Protein AF-A0A2E1VVM2-F1 (afdb_monomer_lite)

Radius of gyration: 15.77 Å; chains: 1; bounding box: 48×34×39 Å

Foldseek 3Di:
DADQPPRDAFDWDADPNQIWTHDPVQFFIWHALVSVQSLLVVLCVQQVDPDDRCSVVQVVVQLVDQFDFDPGADPVPRHTWGFGARVVPFDTWTHDNVRGTITDGQCRVLSVQCVRVPPSVRSSVVSVVVVCVVCVPSPDDDDPPPPPPDD

pLDDT: mean 76.1, std 16.8, range [32.69, 96.12]

Sequence (151 aa):
MRCPDCREELVILEVDEVELDLCIAGHGSWFDAQELVQLFDAAVAASDAESSSEIPALEAELSQVPGETSRRRCPRCARRMKAVHWRGAGPVLDRCPQGHGLWFDPGELQGLARVSLGEDQVALRQVQEYLRAFFPDAAAPGTVDEREAEA

Structure (mmCIF, N/CA/C/O backbone):
data_AF-A0A2E1VVM2-F1
#
_entry.id   AF-A0A2E1VVM2-F1
#
loop_
_atom_site.group_PDB
_atom_site.id
_atom_site.type_symbol
_atom_site.label_atom_id
_atom_site.label_alt_id
_atom_site.label_comp_id
_atom_site.label_asym_id
_atom_site.label_entity_id
_atom_site.label_seq_id
_atom_site.pdbx_PDB_ins_code
_atom_site.Cartn_x
_atom_site.Cartn_y
_atom_site.Cartn_z
_atom_site.occupancy
_atom_site.B_iso_or_equiv
_atom_site.auth_seq_id
_atom_site.auth_comp_id
_atom_site.auth_asym_id
_atom_site.auth_atom_id
_atom_site.pdbx_PDB_model_num
ATOM 1 N N . MET A 1 1 ? -5.242 -13.122 4.387 1.00 91.00 1 MET A N 1
ATOM 2 C CA . MET A 1 1 ? -5.892 -11.838 4.775 1.00 91.00 1 MET A CA 1
ATOM 3 C C . MET A 1 1 ? -6.922 -11.502 3.710 1.00 91.00 1 MET A C 1
ATOM 5 O O . MET A 1 1 ? -6.798 -12.031 2.621 1.00 91.00 1 MET A O 1
ATOM 9 N N . ARG A 1 2 ? -7.936 -10.662 3.972 1.00 95.12 2 ARG A N 1
ATOM 10 C CA . ARG A 1 2 ? -8.987 -10.370 2.972 1.00 95.12 2 ARG A CA 1
ATOM 11 C C . ARG A 1 2 ? -8.905 -8.959 2.417 1.00 95.12 2 ARG A C 1
ATOM 13 O O . ARG A 1 2 ? -8.699 -8.016 3.179 1.00 95.12 2 ARG A O 1
ATOM 20 N N . CYS A 1 3 ? -9.154 -8.824 1.116 1.00 95.56 3 CYS A N 1
ATOM 21 C CA . CYS A 1 3 ? -9.269 -7.534 0.451 1.00 95.56 3 CYS A CA 1
ATOM 22 C C . CYS A 1 3 ? -10.365 -6.682 1.126 1.00 95.56 3 CYS A C 1
ATOM 24 O O . CYS A 1 3 ? -11.485 -7.165 1.321 1.00 95.56 3 CYS A O 1
ATOM 26 N N . PRO A 1 4 ? -10.089 -5.414 1.466 1.00 95.81 4 PRO A N 1
ATOM 27 C CA . PRO A 1 4 ? -11.061 -4.535 2.106 1.00 95.81 4 PRO A CA 1
ATOM 28 C C . PRO A 1 4 ? -12.233 -4.140 1.195 1.00 95.81 4 PRO A C 1
ATOM 30 O O . PRO A 1 4 ? -13.276 -3.749 1.719 1.00 95.81 4 PRO A O 1
ATOM 33 N N . ASP A 1 5 ? -12.081 -4.256 -0.129 1.00 95.56 5 ASP A N 1
ATOM 34 C CA . ASP A 1 5 ? -13.108 -3.897 -1.113 1.00 95.56 5 ASP A CA 1
ATOM 35 C C . ASP A 1 5 ? -13.964 -5.102 -1.540 1.00 95.56 5 ASP A C 1
ATOM 37 O O . ASP A 1 5 ? -15.184 -5.081 -1.359 1.00 95.56 5 ASP A O 1
ATOM 41 N N . CYS A 1 6 ? -13.357 -6.186 -2.044 1.00 95.31 6 CYS A N 1
ATOM 42 C CA . CYS A 1 6 ? -14.110 -7.357 -2.522 1.00 95.31 6 CYS A CA 1
ATOM 43 C C . CYS A 1 6 ? -14.250 -8.500 -1.507 1.00 95.31 6 CYS A C 1
ATOM 45 O O . CYS A 1 6 ? -15.076 -9.384 -1.714 1.00 95.31 6 CYS A O 1
ATOM 47 N N . ARG A 1 7 ? -13.503 -8.475 -0.392 1.00 95.06 7 ARG A N 1
ATOM 48 C CA . ARG A 1 7 ? -13.504 -9.498 0.679 1.00 95.06 7 ARG A CA 1
ATOM 49 C C . ARG A 1 7 ? -12.999 -10.893 0.287 1.00 95.06 7 ARG A C 1
ATOM 51 O O . ARG A 1 7 ? -13.064 -11.801 1.126 1.00 95.06 7 ARG A O 1
ATOM 58 N N . GLU A 1 8 ? -12.463 -11.044 -0.919 1.00 95.56 8 GLU A N 1
ATOM 59 C CA . GLU A 1 8 ? -11.709 -12.231 -1.328 1.00 95.56 8 GLU A CA 1
ATOM 60 C C . GLU A 1 8 ? -10.366 -12.313 -0.594 1.00 95.56 8 GLU A C 1
ATOM 62 O O . GLU A 1 8 ? -9.866 -11.306 -0.078 1.00 95.56 8 GLU A O 1
ATOM 67 N N . GLU A 1 9 ? -9.797 -13.516 -0.510 1.00 95.62 9 GLU A N 1
ATOM 68 C CA . GLU A 1 9 ? -8.466 -13.706 0.072 1.00 95.62 9 GLU A CA 1
ATOM 69 C C . GLU A 1 9 ? -7.401 -13.016 -0.795 1.00 95.62 9 GLU A C 1
ATOM 71 O O . GLU A 1 9 ? -7.432 -13.082 -2.026 1.00 95.62 9 GLU A O 1
ATOM 76 N N . LEU A 1 10 ? -6.473 -12.334 -0.129 1.00 93.62 10 LEU A N 1
ATOM 77 C CA . LEU A 1 10 ? -5.272 -11.783 -0.740 1.00 93.62 10 LEU A CA 1
ATOM 78 C C . LEU A 1 10 ? -4.295 -12.926 -1.016 1.00 93.62 10 LEU A C 1
ATOM 80 O O . LEU A 1 10 ? -4.140 -13.831 -0.191 1.00 93.62 10 LEU A O 1
ATOM 84 N N . VAL A 1 11 ? -3.663 -12.879 -2.182 1.00 91.94 11 VAL A N 1
ATOM 85 C CA . VAL A 1 11 ? -2.596 -13.801 -2.567 1.00 91.94 11 VAL A CA 1
ATOM 86 C C . VAL A 1 11 ? -1.272 -13.172 -2.169 1.00 91.94 11 VAL A C 1
ATOM 88 O O . VAL A 1 11 ? -1.005 -12.041 -2.558 1.00 91.94 11 VAL A O 1
ATOM 91 N N . ILE A 1 12 ? -0.463 -13.915 -1.419 1.00 90.56 12 ILE A N 1
ATOM 92 C CA . ILE A 1 12 ? 0.887 -13.494 -1.045 1.00 90.56 12 ILE A CA 1
ATOM 93 C C . ILE A 1 12 ? 1.832 -13.845 -2.187 1.00 90.56 12 ILE A C 1
ATOM 95 O O . ILE A 1 12 ? 1.816 -14.972 -2.694 1.00 90.56 12 ILE A O 1
ATOM 99 N N . LEU A 1 13 ? 2.651 -12.881 -2.574 1.00 84.19 13 LEU A N 1
ATOM 100 C CA . LEU A 1 13 ? 3.719 -13.043 -3.537 1.00 84.19 13 LEU A CA 1
ATOM 101 C C . LEU A 1 13 ? 5.018 -12.550 -2.919 1.00 84.19 13 LEU A C 1
ATOM 103 O O . LEU A 1 13 ? 5.078 -11.427 -2.441 1.00 84.19 13 LEU A O 1
ATOM 107 N N . GLU A 1 14 ? 6.036 -13.398 -2.932 1.00 84.00 14 GLU A N 1
ATOM 108 C CA . GLU A 1 14 ? 7.348 -13.093 -2.374 1.00 84.00 14 GLU A CA 1
ATOM 109 C C . GLU A 1 14 ? 8.370 -13.046 -3.509 1.00 84.00 14 GLU A C 1
ATOM 111 O O . GLU A 1 14 ? 8.483 -14.002 -4.285 1.00 84.00 14 GLU A O 1
ATOM 116 N N . VAL A 1 15 ? 9.103 -11.941 -3.622 1.00 74.44 15 VAL A N 1
ATOM 117 C CA . VAL A 1 15 ? 10.238 -11.817 -4.545 1.00 74.44 15 VAL A CA 1
ATOM 118 C C . VAL A 1 15 ? 11.349 -11.059 -3.836 1.00 74.44 15 VAL A C 1
ATOM 120 O O . VAL A 1 15 ? 11.097 -10.026 -3.229 1.00 74.44 15 VAL A O 1
ATOM 123 N N . ASP A 1 16 ? 12.578 -11.562 -3.904 1.00 74.88 16 ASP A N 1
ATOM 124 C CA . ASP A 1 16 ? 13.734 -10.946 -3.238 1.00 74.88 16 ASP A CA 1
ATOM 125 C C . ASP A 1 16 ? 13.456 -10.589 -1.758 1.00 74.88 16 ASP A C 1
ATOM 127 O O . ASP A 1 16 ? 13.809 -9.511 -1.292 1.00 74.88 16 ASP A O 1
ATOM 131 N N . GLU A 1 17 ? 12.787 -11.501 -1.036 1.00 80.31 17 GLU A N 1
ATOM 132 C CA . GLU A 1 17 ? 12.410 -11.382 0.389 1.00 80.31 17 GLU A CA 1
ATOM 133 C C . GLU A 1 17 ? 11.387 -10.278 0.723 1.00 80.31 17 GLU A C 1
ATOM 135 O O . GLU A 1 17 ? 11.099 -10.030 1.897 1.00 80.31 17 GLU A O 1
ATOM 140 N N . VAL A 1 18 ? 10.812 -9.623 -0.289 1.00 81.00 18 VAL A N 1
ATOM 141 C CA . VAL A 1 18 ? 9.698 -8.685 -0.126 1.00 81.00 18 VAL A CA 1
ATOM 142 C C . VAL A 1 18 ? 8.393 -9.442 -0.329 1.00 81.00 18 VAL A C 1
ATOM 144 O O . VAL A 1 18 ? 8.131 -9.966 -1.416 1.00 81.00 18 VAL A O 1
ATOM 147 N N . GLU A 1 19 ? 7.562 -9.475 0.709 1.00 86.81 19 GLU A N 1
ATOM 148 C CA . GLU A 1 19 ? 6.208 -10.020 0.638 1.00 86.81 19 GLU A CA 1
ATOM 149 C C . GLU A 1 19 ? 5.214 -8.949 0.159 1.00 86.81 19 GLU A C 1
ATOM 151 O O . GLU A 1 19 ? 5.266 -7.784 0.552 1.00 86.81 19 GLU A O 1
ATOM 156 N N . LEU A 1 20 ? 4.310 -9.354 -0.735 1.00 85.69 20 LEU A N 1
ATOM 157 C CA . LEU A 1 20 ? 3.266 -8.523 -1.322 1.00 85.69 20 LEU A CA 1
ATOM 158 C C . LEU A 1 20 ? 1.917 -9.231 -1.214 1.00 85.69 20 LEU A C 1
ATOM 160 O O . LEU A 1 20 ? 1.710 -10.291 -1.809 1.00 85.69 20 LEU A O 1
ATOM 164 N N . ASP A 1 21 ? 0.955 -8.615 -0.536 1.00 92.12 21 ASP A N 1
ATOM 165 C CA . ASP A 1 21 ? -0.413 -9.122 -0.462 1.00 92.12 21 ASP A CA 1
ATOM 166 C C . ASP A 1 21 ? -1.289 -8.515 -1.566 1.00 92.12 21 ASP A C 1
ATOM 168 O O . ASP A 1 21 ? -1.686 -7.346 -1.517 1.00 92.12 21 ASP A O 1
ATOM 172 N N . LEU A 1 22 ? -1.660 -9.322 -2.556 1.00 90.38 22 LEU A N 1
ATOM 173 C CA . LEU A 1 22 ? -2.363 -8.883 -3.758 1.00 90.38 22 LEU A CA 1
ATOM 17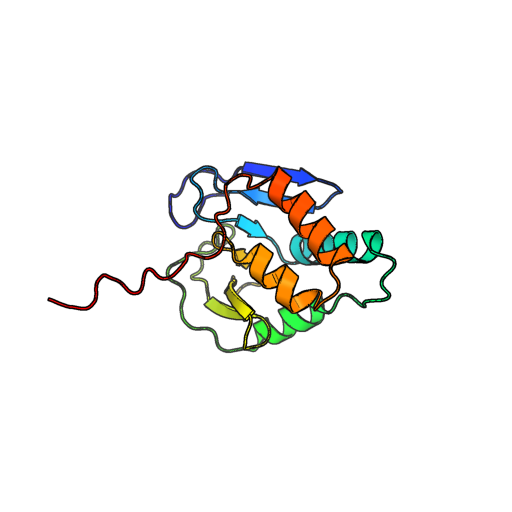4 C C . LEU A 1 22 ? -3.837 -9.268 -3.777 1.00 90.38 22 LEU A C 1
ATOM 176 O O . LEU A 1 22 ? -4.217 -10.420 -3.563 1.00 90.38 22 LEU A O 1
ATOM 180 N N . CYS A 1 23 ? -4.691 -8.318 -4.157 1.00 92.38 23 CYS A N 1
ATOM 181 C CA . CYS A 1 23 ? -6.052 -8.634 -4.566 1.00 92.38 23 CYS A CA 1
ATOM 182 C C . CYS A 1 23 ? -6.080 -9.054 -6.043 1.00 92.38 23 CYS A C 1
ATOM 184 O O . CYS A 1 23 ? -6.005 -8.205 -6.928 1.00 92.38 23 CYS A O 1
ATOM 186 N N . ILE A 1 24 ? -6.335 -10.336 -6.324 1.00 87.81 24 ILE A N 1
ATOM 187 C CA . ILE A 1 24 ? -6.438 -10.862 -7.703 1.00 87.81 24 ILE A CA 1
ATOM 188 C C . ILE A 1 24 ? -7.582 -10.255 -8.528 1.00 87.81 24 ILE A C 1
ATOM 190 O O . ILE A 1 24 ? -7.551 -10.284 -9.751 1.00 87.81 24 ILE A O 1
ATOM 194 N N . ALA A 1 25 ? -8.588 -9.678 -7.864 1.00 89.00 25 ALA A N 1
ATOM 195 C CA . ALA A 1 25 ? -9.660 -8.932 -8.522 1.00 89.00 25 ALA A CA 1
ATOM 196 C C . ALA A 1 25 ? -9.273 -7.475 -8.865 1.00 89.00 25 ALA A C 1
ATOM 198 O O . ALA A 1 25 ? -10.123 -6.722 -9.326 1.00 89.00 25 ALA A O 1
ATOM 199 N N . GLY A 1 26 ? -8.024 -7.061 -8.612 1.00 86.94 26 GLY A N 1
ATOM 200 C CA . GLY A 1 26 ? -7.488 -5.770 -9.051 1.00 86.94 26 GLY A CA 1
ATOM 201 C C . GLY A 1 26 ? -7.828 -4.563 -8.172 1.00 86.94 26 GLY A C 1
ATOM 202 O O . GLY A 1 26 ? -7.721 -3.439 -8.640 1.00 86.94 26 GLY A O 1
ATOM 203 N N . HIS A 1 27 ? -8.231 -4.751 -6.910 1.00 91.69 27 HIS A N 1
ATOM 204 C CA . HIS A 1 27 ? -8.594 -3.631 -6.022 1.00 91.69 27 HIS A CA 1
ATOM 205 C C . HIS A 1 27 ? -7.399 -2.950 -5.343 1.00 91.69 27 HIS A C 1
ATOM 207 O O . HIS A 1 27 ? -7.594 -1.944 -4.668 1.00 91.69 27 HIS A O 1
ATOM 213 N N . GLY A 1 28 ? -6.195 -3.513 -5.464 1.00 91.50 28 GLY A N 1
ATOM 214 C CA . GLY A 1 28 ? -4.993 -2.981 -4.830 1.00 91.50 28 GLY A CA 1
ATOM 215 C C . GLY A 1 28 ? -4.151 -4.039 -4.128 1.00 91.50 28 GLY A C 1
ATOM 216 O O . GLY A 1 28 ? -4.356 -5.248 -4.296 1.00 91.50 28 GLY A O 1
ATOM 217 N N . SER A 1 29 ? -3.210 -3.548 -3.333 1.00 92.06 29 SER A N 1
ATOM 218 C CA . SER A 1 29 ? -2.220 -4.337 -2.608 1.00 92.06 29 SER A CA 1
ATOM 219 C C . SER A 1 29 ? -2.049 -3.844 -1.178 1.00 92.06 29 SER A C 1
ATOM 221 O O . SER A 1 29 ? -2.174 -2.650 -0.896 1.00 92.06 29 SER A O 1
ATOM 223 N N . TRP A 1 30 ? -1.736 -4.766 -0.281 1.00 93.62 30 TRP A N 1
ATOM 224 C CA . TRP A 1 30 ? -1.389 -4.479 1.101 1.00 93.62 30 TRP A CA 1
ATOM 225 C C . TRP A 1 30 ? 0.112 -4.679 1.315 1.00 93.62 30 TRP A C 1
ATOM 227 O O . TRP A 1 30 ? 0.682 -5.627 0.783 1.00 93.62 30 TRP A O 1
ATOM 237 N N . PHE A 1 31 ? 0.709 -3.768 2.080 1.00 91.00 31 PHE A N 1
ATOM 238 C CA . PHE A 1 31 ? 2.081 -3.862 2.569 1.00 91.00 31 PHE A CA 1
ATOM 239 C C . PHE A 1 31 ? 2.072 -3.588 4.057 1.00 91.00 31 PHE A C 1
ATOM 241 O O . PHE A 1 31 ? 1.486 -2.593 4.505 1.00 91.00 31 PHE A O 1
ATOM 248 N N . ASP A 1 32 ? 2.734 -4.422 4.835 1.00 88.06 32 ASP A N 1
ATOM 249 C CA . ASP A 1 32 ? 3.094 -4.054 6.185 1.00 88.06 32 ASP A CA 1
ATOM 250 C C . ASP A 1 32 ? 4.263 -3.053 6.224 1.00 88.06 32 ASP A C 1
ATOM 252 O O . ASP A 1 32 ? 4.855 -2.682 5.207 1.00 88.06 32 ASP A O 1
ATOM 256 N N . ALA A 1 33 ? 4.513 -2.508 7.414 1.00 75.69 33 ALA A N 1
ATOM 257 C CA . ALA A 1 33 ? 5.524 -1.473 7.609 1.00 75.69 33 ALA A CA 1
ATOM 258 C C . ALA A 1 33 ? 6.934 -1.942 7.210 1.00 75.69 33 ALA A C 1
ATOM 260 O O . ALA A 1 33 ? 7.728 -1.155 6.697 1.00 75.69 33 ALA A O 1
ATOM 261 N N . GLN A 1 34 ? 7.248 -3.218 7.441 1.00 80.19 34 GLN A N 1
ATOM 262 C CA . GLN A 1 34 ? 8.565 -3.777 7.175 1.00 80.19 34 GLN A CA 1
ATOM 263 C C . GLN A 1 34 ? 8.734 -4.094 5.687 1.00 80.19 34 GLN A C 1
ATOM 265 O O . GLN A 1 34 ? 9.767 -3.752 5.114 1.00 80.19 34 GLN A O 1
ATOM 270 N N . GLU A 1 35 ? 7.708 -4.661 5.054 1.00 86.00 35 GLU A N 1
ATOM 271 C CA . GLU A 1 35 ? 7.704 -4.995 3.623 1.00 86.00 35 GLU A CA 1
ATOM 272 C C . GLU A 1 35 ? 7.935 -3.760 2.747 1.00 86.00 35 GLU A C 1
ATOM 274 O O . GLU A 1 35 ? 8.701 -3.799 1.784 1.00 86.00 35 GLU A O 1
ATOM 279 N N . LEU A 1 36 ? 7.322 -2.623 3.099 1.00 79.06 36 LEU A N 1
ATOM 280 C CA . LEU A 1 36 ? 7.520 -1.385 2.349 1.00 79.06 36 LEU A CA 1
ATOM 281 C C . LEU A 1 36 ? 8.973 -0.900 2.430 1.00 79.06 36 LEU A C 1
ATOM 283 O O . LEU A 1 36 ? 9.522 -0.448 1.430 1.00 79.06 36 LEU A O 1
ATOM 287 N N . VAL A 1 37 ? 9.602 -0.999 3.603 1.00 79.25 37 VAL A N 1
ATOM 288 C CA . VAL A 1 37 ? 11.020 -0.650 3.770 1.00 79.25 37 VAL A CA 1
ATOM 289 C C . VAL A 1 37 ? 11.892 -1.584 2.930 1.00 79.25 37 VAL A C 1
ATOM 291 O O . VAL A 1 37 ? 12.724 -1.098 2.169 1.00 79.25 37 VAL A O 1
ATOM 294 N N . GLN A 1 38 ? 11.641 -2.896 2.982 1.00 81.75 38 GLN A N 1
ATOM 295 C CA . GLN A 1 38 ? 12.384 -3.888 2.197 1.00 81.75 38 GLN A CA 1
ATOM 296 C C . GLN A 1 38 ? 12.284 -3.627 0.686 1.00 81.75 38 GLN A C 1
ATOM 298 O O . GLN A 1 38 ? 13.300 -3.684 -0.004 1.00 81.75 38 GLN A O 1
ATOM 303 N N . LEU A 1 39 ? 11.099 -3.271 0.174 1.00 78.00 39 LEU A N 1
ATOM 304 C CA . LEU A 1 39 ? 10.903 -2.949 -1.244 1.00 78.00 39 LEU A CA 1
ATOM 305 C C . LEU A 1 39 ? 11.792 -1.786 -1.706 1.00 78.00 39 LEU A C 1
ATOM 307 O O . LEU A 1 39 ? 12.416 -1.859 -2.765 1.00 78.00 39 LEU A O 1
ATOM 311 N N . PHE A 1 40 ? 11.837 -0.697 -0.936 1.00 74.06 40 PHE A N 1
ATOM 312 C CA . PHE A 1 40 ? 12.646 0.469 -1.295 1.00 74.06 40 PHE A CA 1
ATOM 313 C C . PHE A 1 40 ? 14.138 0.221 -1.096 1.00 74.06 40 PHE A C 1
ATOM 315 O O . PHE A 1 40 ? 14.926 0.645 -1.938 1.00 74.06 40 PHE A O 1
ATOM 322 N N . ASP A 1 41 ? 14.528 -0.496 -0.046 1.00 77.44 41 ASP A N 1
ATOM 323 C CA . ASP A 1 41 ? 15.926 -0.854 0.193 1.00 77.44 41 ASP A CA 1
ATOM 324 C C . ASP A 1 41 ? 16.465 -1.733 -0.944 1.00 77.44 41 ASP A C 1
ATOM 326 O O . ASP A 1 41 ? 17.547 -1.463 -1.470 1.00 77.44 41 ASP A O 1
ATOM 330 N N . ALA A 1 42 ? 15.685 -2.722 -1.395 1.00 72.12 42 ALA A N 1
ATOM 331 C CA . ALA A 1 42 ? 16.026 -3.556 -2.545 1.00 72.12 42 ALA A CA 1
ATOM 332 C C . ALA A 1 42 ? 16.158 -2.729 -3.836 1.00 72.12 42 ALA A C 1
ATOM 334 O O . ALA A 1 42 ? 17.111 -2.903 -4.597 1.00 72.12 42 ALA A O 1
ATOM 335 N N . ALA A 1 43 ? 15.242 -1.782 -4.062 1.00 68.38 43 ALA A N 1
ATOM 336 C CA . ALA A 1 43 ? 15.284 -0.892 -5.219 1.00 68.38 43 ALA A CA 1
ATOM 337 C C . ALA A 1 43 ? 16.510 0.035 -5.222 1.00 68.38 43 ALA A C 1
ATOM 339 O O . ALA A 1 43 ? 17.128 0.238 -6.265 1.00 68.38 43 ALA A O 1
ATOM 340 N N . VAL A 1 44 ? 16.877 0.591 -4.064 1.00 68.38 44 VAL A N 1
ATOM 341 C CA . VAL A 1 44 ? 18.050 1.464 -3.928 1.00 68.38 44 VAL A CA 1
ATOM 342 C C . VAL A 1 44 ? 19.336 0.658 -4.098 1.00 68.38 44 VAL A C 1
ATOM 344 O O . VAL A 1 44 ? 20.192 1.054 -4.890 1.00 68.38 44 VAL A O 1
ATOM 347 N N . ALA A 1 45 ? 19.448 -0.500 -3.440 1.00 69.38 45 ALA A N 1
ATOM 348 C CA . ALA A 1 45 ? 20.611 -1.382 -3.545 1.00 69.38 45 ALA A CA 1
ATOM 349 C C . ALA A 1 45 ? 20.883 -1.836 -4.988 1.00 69.38 45 ALA A C 1
ATOM 351 O O . ALA A 1 45 ? 22.037 -1.987 -5.381 1.00 69.38 45 ALA A O 1
ATOM 352 N N . ALA A 1 46 ? 19.835 -2.014 -5.795 1.00 64.25 46 ALA A N 1
ATOM 353 C CA . ALA A 1 46 ? 19.957 -2.373 -7.203 1.00 64.25 46 ALA A CA 1
ATOM 354 C C . ALA A 1 46 ? 20.390 -1.202 -8.117 1.00 64.25 46 ALA A C 1
ATOM 356 O O . ALA A 1 46 ? 20.739 -1.439 -9.277 1.00 64.25 46 ALA A O 1
ATOM 357 N N . SER A 1 47 ? 20.387 0.040 -7.619 1.00 58.59 47 SER A N 1
ATOM 358 C CA . SER A 1 47 ? 20.595 1.261 -8.415 1.00 58.59 47 SER A CA 1
ATOM 359 C C . SER A 1 47 ? 21.960 1.950 -8.240 1.00 58.59 47 SER A C 1
ATOM 361 O O . SER A 1 47 ? 22.167 3.009 -8.825 1.00 58.59 47 SER A O 1
ATOM 363 N N . ASP A 1 48 ? 22.897 1.380 -7.466 1.00 61.34 48 ASP A N 1
ATOM 364 C CA . ASP A 1 48 ? 24.182 2.012 -7.076 1.00 61.34 48 ASP A CA 1
ATOM 365 C C . ASP A 1 48 ? 24.024 3.424 -6.448 1.00 61.34 48 ASP A C 1
ATOM 367 O O . ASP A 1 48 ? 24.993 4.178 -6.311 1.00 61.34 48 ASP A O 1
ATOM 371 N N . ALA A 1 49 ? 22.802 3.805 -6.059 1.00 58.09 49 ALA A N 1
ATOM 372 C CA . ALA A 1 49 ? 22.487 5.109 -5.500 1.00 58.09 49 ALA A CA 1
ATOM 373 C C . ALA A 1 49 ? 22.719 5.124 -3.981 1.00 58.09 49 ALA A C 1
ATOM 375 O O . ALA A 1 49 ? 22.156 4.322 -3.239 1.00 58.09 49 ALA A O 1
ATOM 376 N N . GLU A 1 50 ? 23.490 6.102 -3.499 1.00 52.06 50 GLU A N 1
ATOM 377 C CA . GLU A 1 50 ? 23.602 6.427 -2.071 1.00 52.06 50 GLU A CA 1
ATOM 378 C C . GLU A 1 50 ? 22.328 7.164 -1.624 1.00 52.06 50 GLU A C 1
ATOM 380 O O . GLU A 1 50 ? 22.304 8.391 -1.507 1.00 52.06 50 GLU A O 1
ATOM 385 N N . SER A 1 51 ? 21.233 6.430 -1.422 1.00 53.62 51 SER A N 1
ATOM 386 C CA . SER A 1 51 ? 20.007 6.976 -0.839 1.00 53.62 51 SER A CA 1
ATOM 387 C C . SER A 1 51 ? 19.707 6.282 0.483 1.00 53.62 51 SER A C 1
ATOM 389 O O . SER A 1 51 ? 19.482 5.077 0.545 1.00 53.62 51 SER A O 1
ATOM 391 N N . SER A 1 52 ? 19.722 7.050 1.571 1.00 54.81 52 SER A N 1
ATOM 392 C CA . SER A 1 52 ? 19.286 6.567 2.879 1.00 54.81 52 SER A CA 1
ATOM 393 C C . SER A 1 52 ? 17.770 6.393 2.824 1.00 54.81 52 SER A C 1
ATOM 395 O O . SER A 1 52 ? 17.065 7.364 2.576 1.00 54.81 52 SER A O 1
ATOM 397 N N . SER A 1 53 ? 17.263 5.180 3.040 1.00 58.94 53 SER A N 1
ATOM 398 C CA . SER A 1 53 ? 15.827 4.884 3.036 1.00 58.94 53 SER A CA 1
ATOM 399 C C . SER A 1 53 ? 15.084 5.775 4.038 1.00 58.94 53 SER A C 1
ATOM 401 O O . SER A 1 53 ? 15.143 5.572 5.250 1.00 58.94 53 SER A O 1
ATOM 403 N N . GLU A 1 54 ? 14.409 6.818 3.548 1.00 65.44 54 GLU A N 1
ATOM 404 C CA . GLU A 1 54 ? 13.629 7.753 4.376 1.00 65.44 54 GLU A CA 1
ATOM 405 C C . GLU A 1 54 ? 12.242 7.187 4.731 1.00 65.44 54 GLU A C 1
ATOM 407 O O . GLU A 1 54 ? 11.464 7.839 5.427 1.00 65.44 54 GLU A O 1
ATOM 412 N N . ILE A 1 55 ? 11.919 5.972 4.268 1.00 68.25 55 ILE A N 1
ATOM 413 C CA . ILE A 1 55 ? 10.621 5.312 4.461 1.00 68.25 55 ILE A CA 1
ATOM 414 C C . ILE A 1 55 ? 10.259 5.160 5.948 1.00 68.25 55 ILE A C 1
ATOM 416 O O . ILE A 1 55 ? 9.147 5.556 6.300 1.00 68.25 55 ILE A O 1
ATOM 420 N N . PRO A 1 56 ? 11.151 4.694 6.851 1.00 67.94 56 PRO A N 1
ATOM 421 C CA . PRO A 1 56 ? 10.808 4.562 8.270 1.00 67.94 56 PRO A CA 1
ATOM 422 C C . PRO A 1 56 ? 10.531 5.914 8.938 1.00 67.94 56 PRO A C 1
ATOM 424 O O . PRO A 1 56 ? 9.601 6.052 9.734 1.00 67.94 56 PRO A O 1
ATOM 427 N N . ALA A 1 57 ? 11.326 6.935 8.599 1.00 69.25 57 ALA A N 1
ATOM 428 C CA . ALA A 1 57 ? 11.132 8.290 9.109 1.00 69.25 57 ALA A CA 1
ATOM 429 C C . ALA A 1 57 ? 9.799 8.868 8.617 1.00 69.25 57 ALA A C 1
ATOM 431 O O . ALA A 1 57 ? 9.036 9.437 9.396 1.00 69.25 57 ALA A O 1
ATOM 432 N N . LEU A 1 58 ? 9.470 8.640 7.349 1.00 65.00 58 LEU A N 1
ATOM 433 C CA . LEU A 1 58 ? 8.238 9.114 6.741 1.00 65.00 58 LEU A CA 1
ATOM 434 C C . LEU A 1 58 ? 7.002 8.358 7.240 1.00 65.00 58 LEU A C 1
ATOM 436 O O . LEU A 1 58 ? 5.962 8.970 7.454 1.00 65.00 58 LEU A O 1
ATOM 440 N N . GLU A 1 59 ? 7.085 7.056 7.508 1.00 68.88 59 GLU A N 1
ATOM 441 C CA . GLU A 1 59 ? 5.997 6.330 8.169 1.00 68.88 59 GLU A CA 1
ATOM 442 C C . GLU A 1 59 ? 5.749 6.874 9.588 1.00 68.88 59 GLU A C 1
ATOM 444 O O . GLU A 1 59 ? 4.598 7.042 10.020 1.00 68.88 59 GLU A O 1
ATOM 449 N N . ALA A 1 60 ? 6.818 7.218 10.309 1.00 73.00 60 ALA A N 1
ATOM 450 C CA . ALA A 1 60 ? 6.724 7.872 11.609 1.00 73.00 60 ALA A CA 1
ATOM 451 C C . ALA A 1 60 ? 6.114 9.284 11.505 1.00 73.00 60 ALA A C 1
ATOM 453 O O . ALA A 1 60 ? 5.325 9.669 12.370 1.00 73.00 60 ALA A O 1
ATOM 454 N N . GLU A 1 61 ? 6.387 10.035 10.440 1.00 70.88 61 GLU A N 1
ATOM 455 C CA . GLU A 1 61 ? 5.723 11.315 10.162 1.00 70.88 61 GLU A CA 1
ATOM 456 C C . GLU A 1 61 ? 4.242 11.124 9.809 1.00 70.88 61 GLU A C 1
ATOM 458 O O . GLU A 1 61 ? 3.372 11.754 10.412 1.00 70.88 61 GLU A O 1
ATOM 463 N N . LEU A 1 62 ? 3.912 10.179 8.924 1.00 70.12 62 LEU A N 1
ATOM 464 C CA . LEU A 1 62 ? 2.531 9.813 8.576 1.00 70.12 62 LEU A CA 1
ATOM 465 C C . LEU A 1 62 ? 1.747 9.264 9.776 1.00 70.12 62 LEU A C 1
ATOM 467 O O . LEU A 1 62 ? 0.514 9.262 9.766 1.00 70.12 62 LEU A O 1
ATOM 471 N N . SER A 1 63 ? 2.439 8.813 10.828 1.00 69.81 63 SER A N 1
ATOM 472 C CA . SER A 1 63 ? 1.863 8.498 12.146 1.00 69.81 63 SER A CA 1
ATOM 473 C C . SER A 1 63 ? 1.264 9.690 12.861 1.00 69.81 63 SER A C 1
ATOM 475 O O . SER A 1 63 ? 0.329 9.515 13.642 1.00 69.81 63 SER A O 1
ATOM 477 N N . GLN A 1 64 ? 1.769 10.877 12.570 1.00 71.44 64 GLN A N 1
ATOM 478 C CA . GLN A 1 64 ? 1.420 12.115 13.248 1.00 71.44 64 GLN A CA 1
ATOM 479 C C . GLN A 1 64 ? 0.503 12.993 12.394 1.00 71.44 64 GLN A C 1
ATOM 481 O O . GLN A 1 64 ? -0.220 13.824 12.942 1.00 71.44 64 GLN A O 1
ATOM 486 N N . VAL A 1 65 ? 0.486 12.789 11.073 1.00 67.19 65 VAL A N 1
ATOM 487 C CA . VAL A 1 65 ? -0.403 13.518 10.163 1.00 67.19 65 VAL A CA 1
ATOM 488 C C . VAL A 1 65 ? -1.864 13.113 10.413 1.00 67.19 65 VAL A C 1
ATOM 490 O O . VAL A 1 65 ? -2.210 11.930 10.314 1.00 67.19 65 VAL A O 1
ATOM 493 N N . PRO A 1 66 ? -2.762 14.074 10.705 1.00 68.25 66 PRO A N 1
ATOM 494 C CA . PRO A 1 66 ? -4.192 13.812 10.745 1.00 68.25 66 PRO A CA 1
ATOM 495 C C . PRO A 1 66 ? -4.675 13.388 9.355 1.00 68.25 66 PRO A C 1
ATOM 497 O O . PRO A 1 66 ? -4.735 14.196 8.436 1.00 68.25 66 PRO A O 1
ATOM 500 N N . GLY A 1 67 ? -5.012 12.109 9.202 1.00 76.25 67 GLY A N 1
ATOM 501 C CA . GLY A 1 67 ? -5.634 11.591 7.988 1.00 76.25 67 GLY A CA 1
ATOM 502 C C . GLY A 1 67 ? -7.158 11.683 8.027 1.00 76.25 67 GLY A C 1
ATOM 503 O O . GLY A 1 67 ? -7.796 11.534 9.087 1.00 76.25 67 GLY A O 1
ATOM 504 N N . GLU A 1 68 ? -7.756 11.849 6.851 1.00 87.06 68 GLU A N 1
ATOM 505 C CA . GLU A 1 68 ? -9.196 11.698 6.677 1.00 87.06 68 GLU A CA 1
ATOM 506 C C . GLU A 1 68 ? -9.613 10.247 6.934 1.00 87.06 68 GLU A C 1
ATOM 508 O O . GLU A 1 68 ? -8.806 9.315 6.946 1.00 87.06 68 GLU A O 1
ATOM 513 N N . THR A 1 69 ? -10.889 10.028 7.236 1.00 90.44 69 THR A N 1
ATOM 514 C CA . THR A 1 69 ? -11.366 8.667 7.502 1.00 90.44 69 THR A CA 1
ATOM 515 C C . THR A 1 69 ? -11.518 7.916 6.187 1.00 90.44 69 THR A C 1
ATOM 517 O O . THR A 1 69 ? -12.325 8.308 5.352 1.00 90.44 69 THR A O 1
ATOM 520 N N . SER A 1 70 ? -10.795 6.807 6.040 1.00 92.69 70 SER A N 1
ATOM 521 C CA . SER A 1 70 ? -10.919 5.934 4.877 1.00 92.69 70 SER A CA 1
ATOM 522 C C . SER A 1 70 ? -12.244 5.175 4.870 1.00 92.69 70 SER A C 1
ATOM 524 O O . SER A 1 70 ? -12.802 4.829 5.921 1.00 92.69 70 SER A O 1
ATOM 526 N N . ARG A 1 71 ? -12.705 4.821 3.666 1.00 93.31 71 ARG A N 1
ATOM 527 C CA . ARG A 1 71 ? -13.792 3.854 3.454 1.00 93.31 71 ARG A CA 1
ATOM 528 C C . ARG A 1 71 ? -13.385 2.415 3.800 1.00 93.31 71 ARG A C 1
ATOM 530 O O . ARG A 1 71 ? -14.255 1.586 4.067 1.00 93.31 71 ARG A O 1
ATOM 537 N N . ARG A 1 72 ? -12.083 2.116 3.833 1.00 94.94 72 ARG A N 1
ATOM 538 C CA . ARG A 1 72 ? -11.534 0.768 4.014 1.00 94.94 72 ARG A CA 1
ATOM 539 C C . ARG A 1 72 ? -11.241 0.433 5.475 1.00 94.94 72 ARG A C 1
ATOM 541 O O . ARG A 1 72 ? -11.052 1.289 6.347 1.00 94.94 72 ARG A O 1
ATOM 548 N N . ARG A 1 73 ? -11.203 -0.868 5.758 1.00 96.12 73 ARG A N 1
ATOM 549 C CA . ARG A 1 73 ? -10.781 -1.431 7.048 1.00 96.12 73 ARG A CA 1
ATOM 550 C C . ARG A 1 73 ? -9.472 -2.180 6.868 1.00 96.12 73 ARG A C 1
ATOM 552 O O . ARG A 1 73 ? -9.292 -2.842 5.859 1.00 96.12 73 ARG A O 1
ATOM 559 N N . CYS A 1 74 ? -8.597 -2.106 7.864 1.00 95.31 74 CYS A N 1
ATOM 560 C CA . CYS A 1 74 ? -7.323 -2.813 7.837 1.00 95.31 74 CYS A CA 1
ATOM 561 C C . CYS A 1 74 ? -7.554 -4.334 7.710 1.00 95.31 74 CYS A C 1
ATOM 563 O O . CYS A 1 74 ? -8.274 -4.883 8.553 1.00 95.31 74 CYS A O 1
ATOM 565 N N . PRO A 1 75 ? -6.922 -5.021 6.740 1.00 94.25 75 PRO A N 1
ATOM 566 C CA . PRO A 1 75 ? -7.022 -6.474 6.581 1.00 94.25 75 PRO A CA 1
ATOM 567 C C . PRO A 1 75 ? -6.536 -7.276 7.798 1.00 94.25 75 PRO A C 1
ATOM 569 O O . PRO A 1 75 ? -7.022 -8.381 8.032 1.00 94.25 75 PRO A O 1
ATOM 572 N N . ARG A 1 76 ? -5.615 -6.712 8.600 1.00 93.88 76 ARG A N 1
ATOM 573 C CA . ARG A 1 76 ? -5.049 -7.355 9.802 1.00 93.88 76 ARG A CA 1
ATOM 574 C C . ARG A 1 76 ? -5.901 -7.175 11.057 1.00 93.88 76 ARG A C 1
ATOM 576 O O . ARG A 1 76 ? -6.111 -8.129 11.795 1.00 93.88 76 ARG A O 1
ATOM 583 N N . CYS A 1 77 ? -6.389 -5.960 11.328 1.00 95.00 77 CYS A N 1
ATOM 584 C CA . CYS A 1 77 ? -7.055 -5.647 12.605 1.00 95.00 77 CYS A CA 1
ATOM 585 C C . CYS A 1 77 ? -8.493 -5.122 12.491 1.00 95.00 77 CYS A C 1
ATOM 587 O O . CYS A 1 77 ? -9.091 -4.757 13.504 1.00 95.00 77 CYS A O 1
ATOM 589 N N . ALA A 1 78 ? -9.042 -5.024 11.277 1.00 94.69 7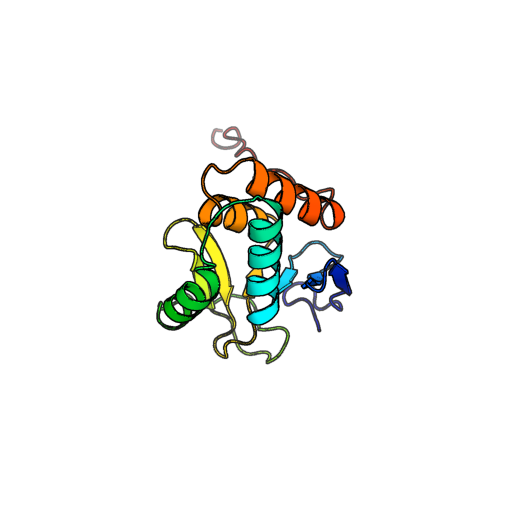8 ALA A N 1
ATOM 590 C CA . ALA A 1 78 ? -10.399 -4.564 10.960 1.00 94.69 78 ALA A CA 1
ATOM 591 C C . ALA A 1 78 ? -10.771 -3.131 11.409 1.00 94.69 78 ALA A C 1
ATOM 593 O O . ALA A 1 78 ? -11.907 -2.677 11.191 1.00 94.69 78 ALA A O 1
ATOM 594 N N . ARG A 1 79 ? -9.836 -2.376 12.003 1.00 95.12 79 ARG A N 1
ATOM 595 C CA . ARG A 1 79 ? -10.036 -0.956 12.327 1.00 95.12 79 ARG A CA 1
ATOM 596 C C . ARG A 1 79 ? -10.134 -0.131 11.052 1.00 95.12 79 ARG A C 1
ATOM 598 O O . ARG A 1 79 ? -9.550 -0.481 10.028 1.00 95.12 79 ARG A O 1
ATOM 605 N N . ARG A 1 80 ? -10.894 0.962 11.118 1.00 95.88 80 ARG A N 1
ATOM 606 C CA . ARG A 1 80 ? -11.031 1.872 9.981 1.00 95.88 80 ARG A CA 1
ATOM 607 C C . ARG A 1 80 ? -9.704 2.565 9.711 1.00 95.88 80 ARG A C 1
ATOM 609 O O . ARG A 1 80 ? -9.082 3.049 10.655 1.00 95.88 80 ARG A O 1
ATOM 616 N N . MET A 1 81 ? -9.288 2.560 8.452 1.00 95.12 81 MET A N 1
ATOM 617 C CA . MET A 1 81 ? -8.023 3.152 8.038 1.00 95.12 81 MET A CA 1
ATOM 618 C C . MET A 1 81 ? -8.136 4.672 7.911 1.00 95.12 81 MET A C 1
ATOM 620 O O . MET A 1 81 ? -9.226 5.250 8.010 1.00 95.12 81 MET A O 1
ATOM 624 N N . LYS A 1 82 ? -6.987 5.315 7.744 1.00 93.75 82 LYS A N 1
ATOM 625 C CA . LYS A 1 82 ? -6.847 6.749 7.529 1.00 93.75 82 LYS A CA 1
ATOM 626 C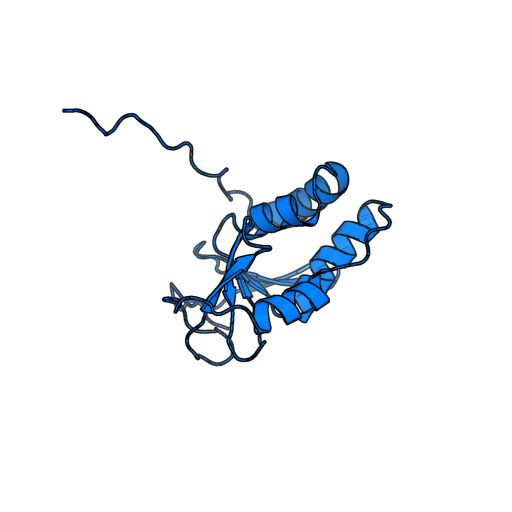 C . LYS A 1 82 ? -6.261 6.998 6.148 1.00 93.75 82 LYS A C 1
ATOM 628 O O . LYS A 1 82 ? -5.225 6.426 5.843 1.00 93.75 82 LYS A O 1
ATOM 633 N N . ALA A 1 83 ? -6.912 7.848 5.366 1.00 92.62 83 ALA A N 1
ATOM 634 C CA . ALA A 1 83 ? -6.377 8.322 4.100 1.00 92.62 83 ALA A CA 1
ATOM 635 C C . ALA A 1 83 ? -5.311 9.387 4.392 1.00 92.62 83 ALA A C 1
ATOM 637 O O . ALA A 1 83 ? -5.593 10.366 5.092 1.00 92.62 83 ALA A O 1
ATOM 638 N N . VAL A 1 84 ? -4.083 9.169 3.921 1.00 89.56 84 VAL A N 1
ATOM 639 C CA . VAL A 1 84 ? -2.929 10.044 4.170 1.00 89.56 84 VAL A CA 1
ATOM 640 C C . VAL A 1 84 ? -2.183 10.340 2.871 1.00 89.56 84 VAL A C 1
ATOM 642 O O . VAL A 1 84 ? -1.936 9.445 2.072 1.00 89.56 84 VAL A O 1
ATOM 645 N N . HIS A 1 85 ? -1.796 11.599 2.662 1.00 86.75 85 HIS A N 1
ATOM 646 C CA . HIS A 1 85 ? -0.989 11.989 1.504 1.00 86.75 85 HIS A CA 1
ATOM 647 C C . HIS A 1 85 ? 0.484 11.660 1.734 1.00 86.75 85 HIS A C 1
ATOM 649 O O . HIS A 1 85 ? 1.098 12.167 2.677 1.00 86.75 85 HIS A O 1
ATOM 655 N N . TRP A 1 86 ? 1.083 10.884 0.836 1.00 81.44 86 TRP A N 1
ATOM 656 C CA . TRP A 1 86 ? 2.522 10.643 0.866 1.00 81.44 86 TRP A CA 1
ATOM 657 C C . TRP A 1 86 ? 3.301 11.929 0.560 1.00 81.44 86 TRP A C 1
ATOM 659 O O . TRP A 1 86 ? 3.089 12.540 -0.484 1.00 81.44 86 TRP A O 1
ATOM 669 N N . ARG A 1 87 ? 4.194 12.375 1.456 1.00 75.38 87 ARG A N 1
ATOM 670 C CA . ARG A 1 87 ? 4.983 13.626 1.309 1.00 75.38 87 ARG A CA 1
ATOM 671 C C . ARG A 1 87 ? 4.154 14.876 0.948 1.00 75.38 87 ARG A C 1
ATOM 673 O O . ARG A 1 87 ? 4.647 15.779 0.281 1.00 75.38 87 ARG A O 1
ATOM 680 N N . GLY A 1 88 ? 2.874 14.926 1.324 1.00 72.94 88 GLY A N 1
ATOM 681 C CA . GLY A 1 88 ? 1.984 16.071 1.071 1.00 72.94 88 GLY A CA 1
ATOM 682 C C . GLY A 1 88 ? 1.583 16.328 -0.393 1.00 72.94 88 GLY A C 1
ATOM 683 O O . GLY A 1 88 ? 0.640 17.079 -0.617 1.00 72.94 88 GLY A O 1
ATOM 684 N N . ALA A 1 89 ? 2.242 15.705 -1.376 1.00 74.00 89 ALA A N 1
ATOM 685 C CA . ALA A 1 89 ? 1.950 15.858 -2.809 1.00 74.00 89 ALA A CA 1
ATOM 686 C C . ALA A 1 89 ? 1.925 14.529 -3.594 1.00 74.00 89 ALA A C 1
ATOM 688 O O . ALA A 1 89 ? 1.635 14.520 -4.788 1.00 74.00 89 ALA A O 1
ATOM 689 N N . GLY A 1 90 ? 2.252 13.412 -2.945 1.00 80.00 90 GLY A N 1
ATOM 690 C CA . GLY A 1 90 ? 2.212 12.068 -3.513 1.00 80.00 90 GLY A CA 1
ATOM 691 C C . GLY A 1 90 ? 0.836 11.397 -3.400 1.00 80.00 90 GLY A C 1
ATOM 692 O O . GLY A 1 90 ? -0.154 12.061 -3.070 1.00 80.00 90 GLY A O 1
ATOM 693 N N . PRO A 1 91 ? 0.762 10.081 -3.682 1.00 85.88 91 PRO A N 1
ATOM 694 C CA . PRO A 1 91 ? -0.493 9.327 -3.658 1.00 85.88 91 PRO A CA 1
ATOM 695 C C . PRO A 1 91 ? -1.160 9.334 -2.275 1.00 85.88 91 PRO A C 1
ATOM 697 O O . PRO A 1 91 ? -0.504 9.546 -1.247 1.00 85.88 91 PRO A O 1
ATOM 700 N N . VAL A 1 92 ? -2.474 9.098 -2.263 1.00 89.75 92 VAL A N 1
ATOM 701 C CA . VAL A 1 92 ? -3.285 9.047 -1.043 1.00 89.75 92 VAL A CA 1
ATOM 702 C C . VAL A 1 92 ? -3.386 7.606 -0.578 1.00 89.75 92 VAL A C 1
ATOM 704 O O . VAL A 1 92 ? -4.198 6.842 -1.069 1.00 89.75 92 VAL A O 1
ATOM 707 N N . LEU A 1 93 ? -2.588 7.245 0.416 1.00 91.00 93 LEU A N 1
ATOM 708 C CA . LEU A 1 93 ? -2.524 5.875 0.900 1.00 91.00 93 LEU A CA 1
ATOM 709 C C . LEU A 1 93 ? -3.498 5.635 2.046 1.00 91.00 93 LEU A C 1
ATOM 711 O O . LEU A 1 93 ? -3.764 6.512 2.873 1.00 91.00 93 LEU A O 1
ATOM 715 N N . ASP A 1 94 ? -3.962 4.397 2.150 1.00 93.50 94 ASP A N 1
ATOM 716 C CA . ASP A 1 94 ? -4.867 3.964 3.200 1.00 93.50 94 ASP A CA 1
ATOM 717 C C . ASP A 1 94 ? -4.097 3.295 4.338 1.00 93.50 94 ASP A C 1
ATOM 719 O O . ASP A 1 94 ? -3.704 2.132 4.282 1.00 93.50 94 ASP A O 1
ATOM 723 N N . ARG A 1 95 ? -3.893 4.035 5.424 1.00 91.56 95 ARG A N 1
ATOM 724 C CA . ARG A 1 95 ? -3.037 3.625 6.532 1.00 91.56 95 ARG A CA 1
ATOM 725 C C . ARG A 1 95 ? -3.803 3.024 7.696 1.00 91.56 95 ARG A C 1
ATOM 727 O O . ARG A 1 95 ? -4.792 3.577 8.189 1.00 91.56 95 ARG A O 1
ATOM 734 N N . CYS A 1 96 ? -3.295 1.919 8.230 1.00 92.75 96 CYS A N 1
ATOM 735 C CA . CYS A 1 96 ? -3.821 1.362 9.465 1.00 92.75 96 CYS A CA 1
ATOM 736 C C . CYS A 1 96 ? -3.429 2.225 10.679 1.00 92.75 96 CYS A C 1
ATOM 738 O O . CYS A 1 96 ? -2.242 2.419 10.937 1.00 92.75 96 CYS A O 1
ATOM 740 N N . PRO A 1 97 ? -4.387 2.654 11.525 1.00 89.88 97 PRO A N 1
ATOM 741 C CA . PRO A 1 97 ? -4.097 3.477 12.706 1.00 89.88 97 PRO A CA 1
ATOM 742 C C . PRO A 1 97 ? -3.358 2.719 13.820 1.00 89.88 97 PRO A C 1
ATOM 744 O O . PRO A 1 97 ? -3.170 3.248 14.910 1.00 89.88 97 PRO A O 1
ATOM 747 N N . GLN A 1 98 ? -3.033 1.444 13.614 1.00 90.00 98 GLN A N 1
ATOM 748 C CA . GLN A 1 98 ? -2.238 0.631 14.538 1.00 90.00 98 GLN A CA 1
ATOM 749 C C . GLN A 1 98 ? -0.833 0.346 14.006 1.00 90.00 98 GLN A C 1
ATOM 751 O O . GLN A 1 98 ? -0.124 -0.428 14.630 1.00 90.00 98 GLN A O 1
ATOM 756 N N . GLY A 1 99 ? -0.450 0.933 12.866 1.00 86.94 99 GLY A N 1
ATOM 757 C CA . GLY A 1 99 ? 0.870 0.704 12.273 1.00 86.94 99 GLY A CA 1
ATOM 758 C C . GLY A 1 99 ? 1.042 -0.695 11.684 1.00 86.94 99 GLY A C 1
ATOM 759 O O . GLY A 1 99 ? 2.156 -1.164 11.540 1.00 86.94 99 GLY A O 1
ATOM 760 N N . HIS A 1 100 ? -0.053 -1.392 11.361 1.00 90.31 100 HIS A N 1
ATOM 761 C CA . HIS A 1 100 ? 0.050 -2.719 10.744 1.00 90.31 100 HIS A CA 1
ATOM 762 C C . HIS A 1 100 ? 0.480 -2.680 9.276 1.00 90.31 100 HIS A C 1
ATOM 764 O O . HIS A 1 100 ? 0.766 -3.744 8.741 1.00 90.31 100 HIS A O 1
ATOM 770 N N . GLY A 1 101 ? 0.399 -1.518 8.621 1.00 90.62 101 GLY A N 1
ATOM 771 C CA . GLY A 1 101 ? 0.647 -1.392 7.190 1.00 90.62 101 GLY A CA 1
ATOM 772 C C . GLY A 1 101 ? -0.214 -0.355 6.473 1.00 90.62 101 GLY A C 1
ATOM 773 O O . GLY A 1 101 ? -0.989 0.400 7.089 1.00 90.62 101 GLY A O 1
ATOM 774 N N . LEU A 1 102 ? -0.068 -0.373 5.154 1.00 92.19 102 LEU A N 1
ATOM 775 C CA . LEU A 1 102 ? -0.633 0.525 4.162 1.00 92.19 102 LEU A CA 1
ATOM 776 C C . LEU A 1 102 ? -1.343 -0.285 3.072 1.00 92.19 102 LEU A C 1
ATOM 778 O O . LEU A 1 102 ? -0.870 -1.328 2.627 1.00 92.19 102 LEU A O 1
ATOM 782 N N . TRP A 1 103 ? -2.487 0.222 2.633 1.00 94.00 103 TRP A N 1
ATOM 783 C CA . TRP A 1 103 ? -3.166 -0.234 1.431 1.00 94.00 103 TRP A CA 1
ATOM 784 C C . TRP A 1 103 ? -2.878 0.740 0.289 1.00 94.00 103 TRP A C 1
ATOM 786 O O . TRP A 1 103 ? -2.965 1.956 0.477 1.00 94.00 103 TRP A O 1
ATOM 796 N N . PHE A 1 104 ? -2.557 0.175 -0.869 1.00 92.62 104 PHE A N 1
ATOM 797 C CA . PHE A 1 104 ? -2.267 0.876 -2.111 1.00 92.62 104 PHE A CA 1
ATOM 798 C C . PHE A 1 104 ? -3.319 0.508 -3.144 1.00 92.62 104 PHE A C 1
ATOM 800 O O . PHE A 1 104 ? -3.490 -0.670 -3.471 1.00 92.62 104 PHE A O 1
ATOM 807 N N . ASP A 1 105 ? -3.993 1.511 -3.684 1.00 92.38 105 ASP A N 1
ATOM 808 C CA . ASP A 1 105 ? -4.864 1.337 -4.834 1.00 92.38 105 ASP A CA 1
ATOM 809 C C . ASP A 1 105 ? -4.055 1.113 -6.119 1.00 92.38 105 ASP A C 1
ATOM 811 O O . ASP A 1 105 ? -2.852 1.404 -6.176 1.00 92.38 105 ASP A O 1
ATOM 815 N N . PRO A 1 106 ? -4.684 0.561 -7.173 1.00 87.44 106 PRO A N 1
ATOM 816 C CA . PRO A 1 106 ? -4.006 0.346 -8.443 1.00 87.44 106 PRO A CA 1
ATOM 817 C C . PRO A 1 106 ? -3.328 1.630 -8.941 1.00 87.44 106 PRO A C 1
ATOM 819 O O . PRO A 1 106 ? -3.967 2.671 -9.070 1.00 87.44 106 PRO A O 1
ATOM 822 N N . GLY A 1 107 ? -2.024 1.556 -9.221 1.00 81.00 107 GLY A N 1
ATOM 823 C CA . GLY A 1 107 ? -1.231 2.697 -9.688 1.00 81.00 107 GLY A CA 1
ATOM 824 C C . GLY A 1 107 ? -0.574 3.536 -8.583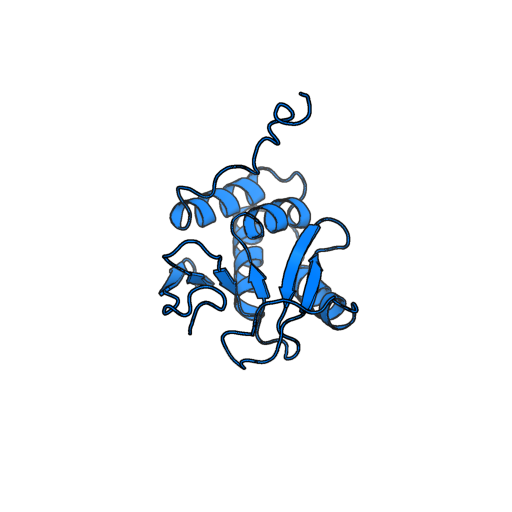 1.00 81.00 107 GLY A C 1
ATOM 825 O O . GLY A 1 107 ? 0.374 4.274 -8.868 1.00 81.00 107 GLY A O 1
ATOM 826 N N . GLU A 1 108 ? -1.015 3.432 -7.325 1.00 89.06 108 GLU A N 1
ATOM 827 C CA . GLU A 1 108 ? -0.484 4.265 -6.236 1.00 89.06 108 GLU A CA 1
ATOM 828 C C . GLU A 1 108 ? 0.940 3.891 -5.855 1.00 89.06 108 GLU A C 1
ATOM 830 O O . GLU A 1 108 ? 1.748 4.775 -5.588 1.00 89.06 108 GLU A O 1
ATOM 835 N N . LEU A 1 109 ? 1.280 2.603 -5.890 1.00 83.00 109 LEU A N 1
ATOM 836 C CA . LEU A 1 109 ? 2.636 2.138 -5.609 1.00 83.00 109 LEU A CA 1
ATOM 837 C C . LEU A 1 109 ? 3.638 2.642 -6.663 1.00 83.00 109 LEU A C 1
ATOM 839 O O . LEU A 1 109 ? 4.748 3.055 -6.333 1.00 83.00 109 LEU A O 1
ATOM 843 N N . GLN A 1 110 ? 3.232 2.707 -7.934 1.00 78.75 110 GLN A N 1
ATOM 844 C CA . GLN A 1 110 ? 4.024 3.330 -8.996 1.00 78.75 110 GLN A CA 1
ATOM 845 C C . GLN A 1 110 ? 4.148 4.846 -8.781 1.00 78.75 110 GLN A C 1
ATOM 847 O O . GLN A 1 110 ? 5.215 5.418 -9.007 1.00 78.75 110 GLN A O 1
ATOM 852 N N . GLY A 1 111 ? 3.072 5.506 -8.340 1.00 80.44 111 GLY A N 1
ATOM 853 C CA . GLY A 1 111 ? 3.095 6.915 -7.944 1.00 80.44 111 GLY A CA 1
ATOM 854 C C . GLY A 1 111 ? 4.059 7.175 -6.785 1.00 80.44 111 GLY A C 1
ATOM 855 O O . GLY A 1 111 ? 4.835 8.128 -6.831 1.00 80.44 111 GLY A O 1
ATOM 856 N N . LEU A 1 112 ? 4.068 6.284 -5.793 1.00 81.38 112 LEU A N 1
ATOM 857 C CA . LEU A 1 112 ? 4.979 6.310 -4.656 1.00 81.38 112 LEU A CA 1
ATOM 858 C C . LEU A 1 112 ? 6.432 6.239 -5.119 1.00 81.38 112 LEU A C 1
ATOM 860 O O . LEU A 1 112 ? 7.232 7.099 -4.763 1.00 81.38 112 LEU A O 1
ATOM 864 N N . ALA A 1 113 ? 6.751 5.252 -5.958 1.00 77.25 113 ALA A N 1
ATOM 865 C CA . ALA A 1 113 ? 8.089 5.063 -6.501 1.00 77.25 113 ALA A CA 1
ATOM 866 C C . ALA A 1 113 ? 8.595 6.323 -7.220 1.00 77.25 113 ALA A C 1
ATOM 868 O O . ALA A 1 113 ? 9.738 6.719 -7.023 1.00 77.25 113 ALA A O 1
ATOM 869 N N . ARG A 1 114 ? 7.735 7.010 -7.989 1.00 76.50 114 ARG A N 1
ATOM 870 C CA . ARG A 1 114 ? 8.094 8.261 -8.689 1.00 76.50 114 ARG A CA 1
ATOM 871 C C . ARG A 1 114 ? 8.452 9.395 -7.738 1.00 76.50 114 ARG A C 1
ATOM 873 O O . ARG A 1 114 ? 9.397 10.128 -7.994 1.00 76.50 114 ARG A O 1
ATOM 880 N N . VAL A 1 115 ? 7.694 9.555 -6.657 1.00 76.00 115 VAL A N 1
ATOM 881 C CA . VAL A 1 115 ? 7.915 10.650 -5.700 1.00 76.00 115 VAL A CA 1
ATOM 882 C C . VAL A 1 115 ? 9.085 10.347 -4.761 1.00 76.00 115 VAL A C 1
ATOM 884 O O . VAL A 1 115 ? 9.795 11.265 -4.354 1.00 76.00 115 VAL A O 1
ATOM 887 N N . SER A 1 116 ? 9.292 9.077 -4.410 1.00 72.94 116 SER A N 1
ATOM 888 C CA . SER A 1 116 ? 10.334 8.662 -3.468 1.00 72.94 116 SER A CA 1
ATOM 889 C C . SER A 1 116 ? 11.711 8.507 -4.119 1.00 72.94 116 SER A C 1
ATOM 891 O O . SER A 1 116 ? 12.701 8.846 -3.484 1.00 72.94 116 SER A O 1
ATOM 893 N N . LEU A 1 117 ? 11.788 8.043 -5.372 1.00 69.12 117 LEU A N 1
ATOM 894 C CA . LEU A 1 117 ? 13.059 7.832 -6.087 1.00 69.12 117 LEU A CA 1
ATOM 895 C C . LEU A 1 117 ? 13.472 9.033 -6.961 1.00 69.12 117 LEU A C 1
ATOM 897 O O . LEU A 1 117 ? 14.577 9.064 -7.497 1.00 69.12 117 LEU A O 1
ATOM 901 N N . GLY A 1 118 ? 12.608 10.044 -7.100 1.00 66.50 118 GLY A N 1
ATOM 902 C CA . GLY A 1 118 ? 12.903 11.252 -7.873 1.00 66.50 118 GLY A CA 1
ATOM 903 C C . GLY A 1 118 ? 13.041 10.991 -9.378 1.00 66.50 118 GLY A C 1
ATOM 904 O O . GLY A 1 118 ? 12.323 10.174 -9.946 1.00 66.50 118 GLY A O 1
ATOM 905 N N . GLU A 1 119 ? 13.947 11.712 -10.046 1.00 59.91 119 GLU A N 1
ATOM 906 C CA . GLU A 1 119 ? 14.222 11.549 -11.486 1.00 59.91 119 GLU A CA 1
ATOM 907 C C . GLU A 1 119 ? 15.200 10.402 -11.799 1.00 59.91 119 GLU A C 1
ATOM 909 O O . GLU A 1 119 ? 15.583 10.238 -12.961 1.00 59.91 119 GLU A O 1
ATOM 914 N N . ASP A 1 120 ? 15.611 9.605 -10.804 1.00 64.94 120 ASP A N 1
ATOM 915 C CA . ASP A 1 120 ? 16.487 8.456 -11.032 1.00 64.94 120 ASP A CA 1
ATOM 916 C C . ASP A 1 120 ? 15.746 7.379 -11.831 1.00 64.94 120 ASP A C 1
ATOM 918 O O . ASP A 1 120 ? 15.033 6.520 -11.306 1.00 64.94 120 ASP A O 1
ATOM 922 N N . GLN A 1 121 ? 15.907 7.456 -13.151 1.00 62.97 121 GLN A N 1
ATOM 923 C CA . GLN A 1 121 ? 15.227 6.584 -14.096 1.00 62.97 121 GLN A CA 1
ATOM 924 C C . GLN A 1 121 ? 15.667 5.122 -13.988 1.00 62.97 121 GLN A C 1
ATOM 926 O O . GLN A 1 121 ? 14.972 4.264 -14.534 1.00 62.97 121 GLN A O 1
ATOM 931 N N . VAL A 1 122 ? 16.797 4.821 -13.338 1.00 66.12 122 VAL A N 1
ATOM 932 C CA . VAL A 1 122 ? 17.286 3.448 -13.170 1.00 66.12 122 VAL A CA 1
ATOM 933 C C . VAL A 1 122 ? 16.550 2.788 -12.011 1.00 66.12 122 VAL A C 1
ATOM 935 O O . VAL A 1 122 ? 15.887 1.773 -12.234 1.00 66.12 122 VAL A O 1
ATOM 938 N N . ALA A 1 123 ? 16.558 3.411 -10.830 1.00 63.12 123 ALA A N 1
ATOM 939 C CA . ALA A 1 123 ? 15.827 2.913 -9.663 1.00 63.12 123 ALA A CA 1
ATOM 940 C C . ALA A 1 123 ? 14.318 2.814 -9.951 1.00 63.12 123 ALA A C 1
ATOM 942 O O . ALA A 1 123 ? 13.673 1.795 -9.690 1.00 63.12 123 ALA A O 1
ATOM 943 N N . LEU A 1 124 ? 13.750 3.842 -10.595 1.00 65.94 124 LEU A N 1
ATOM 944 C CA . LEU A 1 124 ? 12.353 3.830 -11.032 1.00 65.94 124 LEU A CA 1
ATOM 945 C C . LEU A 1 124 ? 12.041 2.695 -12.001 1.00 65.94 124 LEU A C 1
ATOM 947 O O . LEU A 1 124 ? 10.962 2.109 -11.919 1.00 65.94 124 LEU A O 1
ATOM 951 N N . ARG A 1 125 ? 12.946 2.403 -12.940 1.00 68.50 125 ARG A N 1
ATOM 952 C CA . ARG A 1 125 ? 12.751 1.320 -13.906 1.00 68.50 125 ARG A CA 1
ATOM 953 C C . ARG A 1 125 ? 12.784 -0.034 -13.219 1.00 68.50 125 ARG A C 1
ATOM 955 O O . ARG A 1 125 ? 11.936 -0.854 -13.536 1.00 68.50 125 ARG A O 1
ATOM 962 N N . GLN A 1 126 ? 13.695 -0.248 -12.276 1.00 67.44 126 GLN A N 1
ATOM 963 C CA . GLN A 1 126 ? 13.781 -1.506 -11.536 1.00 67.44 126 GLN A CA 1
ATOM 964 C C . GLN A 1 126 ? 12.523 -1.750 -10.707 1.00 67.44 126 GLN A C 1
ATOM 966 O O . GLN A 1 126 ? 11.920 -2.813 -10.834 1.00 67.44 126 GLN A O 1
ATOM 971 N N . VAL A 1 127 ? 12.036 -0.742 -9.973 1.00 66.81 127 VAL A N 1
ATOM 972 C CA . VAL A 1 127 ? 10.741 -0.853 -9.283 1.00 66.81 127 VAL A CA 1
ATOM 973 C C . VAL A 1 127 ? 9.618 -1.103 -10.283 1.00 66.81 127 VAL A C 1
ATOM 975 O O . VAL A 1 127 ? 8.771 -1.955 -10.056 1.00 66.81 127 VAL A O 1
ATOM 978 N N . GLN A 1 128 ? 9.595 -0.418 -11.426 1.00 67.06 128 GLN A N 1
ATOM 979 C CA . GLN A 1 128 ? 8.569 -0.660 -12.442 1.00 67.06 128 GLN A CA 1
ATOM 980 C C . GLN A 1 128 ? 8.639 -2.060 -13.059 1.00 67.06 128 GLN A C 1
ATOM 982 O O . GLN A 1 128 ? 7.589 -2.621 -13.345 1.00 67.06 128 GLN A O 1
ATOM 987 N N . GLU A 1 129 ? 9.822 -2.623 -13.292 1.00 69.31 129 GLU A N 1
ATOM 988 C CA . GLU A 1 129 ? 9.996 -3.986 -13.810 1.00 69.31 129 GLU A CA 1
ATOM 989 C C . GLU A 1 129 ? 9.546 -5.020 -12.785 1.00 69.31 129 GLU A C 1
ATOM 991 O O . GLU A 1 129 ? 8.755 -5.907 -13.112 1.00 69.31 129 GLU A O 1
ATOM 996 N N . TYR A 1 130 ? 9.965 -4.831 -11.540 1.00 66.62 130 TYR A N 1
ATOM 997 C CA . TYR A 1 130 ? 9.548 -5.632 -10.402 1.00 66.62 130 TYR A CA 1
ATOM 998 C C . TYR A 1 130 ? 8.018 -5.601 -10.247 1.00 66.62 130 TYR A C 1
ATOM 1000 O O . TYR A 1 130 ? 7.362 -6.637 -10.243 1.00 66.62 130 TYR A O 1
ATOM 1008 N N . LEU A 1 131 ? 7.406 -4.413 -10.291 1.00 66.25 131 LEU A N 1
ATOM 1009 C CA . LEU A 1 131 ? 5.950 -4.255 -10.236 1.00 66.25 131 LEU A CA 1
ATOM 1010 C C . LEU A 1 131 ? 5.224 -4.750 -11.493 1.00 66.25 131 LEU A C 1
ATOM 1012 O O . LEU A 1 131 ? 4.092 -5.211 -11.387 1.00 66.25 131 LEU A O 1
ATOM 1016 N N . ARG A 1 132 ? 5.828 -4.685 -12.684 1.00 64.69 132 ARG A N 1
ATOM 1017 C CA . ARG A 1 132 ? 5.239 -5.233 -13.922 1.00 64.69 132 ARG A CA 1
ATOM 1018 C C . ARG A 1 132 ? 5.129 -6.747 -13.885 1.00 64.69 132 ARG A C 1
ATOM 1020 O O . ARG A 1 132 ? 4.180 -7.274 -14.458 1.00 64.69 132 ARG A O 1
ATOM 1027 N N . ALA A 1 133 ? 6.055 -7.432 -13.214 1.00 60.31 133 ALA A N 1
ATOM 1028 C CA . ALA A 1 133 ? 5.933 -8.867 -12.978 1.00 60.31 133 ALA A CA 1
ATOM 1029 C C . ALA A 1 133 ? 4.648 -9.211 -1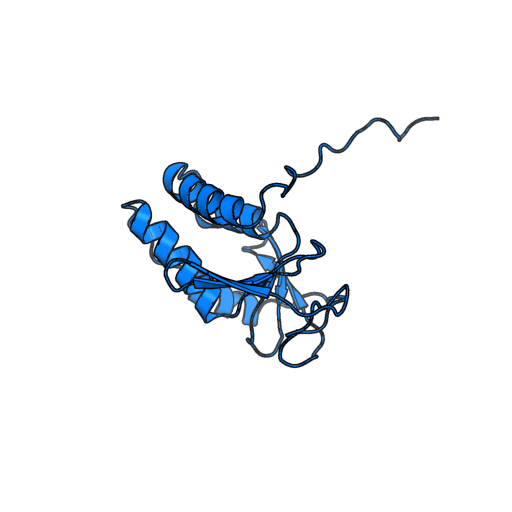2.197 1.00 60.31 133 ALA A C 1
ATOM 1031 O O . ALA A 1 133 ? 4.115 -10.308 -12.348 1.00 60.31 133 ALA A O 1
ATOM 1032 N N . PHE A 1 134 ? 4.117 -8.259 -11.421 1.00 59.22 134 PHE A N 1
ATOM 1033 C CA . PHE A 1 134 ? 2.937 -8.436 -10.570 1.00 59.22 134 PHE A CA 1
ATOM 1034 C C . PHE A 1 134 ? 1.655 -7.824 -11.131 1.00 59.22 134 PHE A C 1
ATOM 1036 O O . PHE A 1 134 ? 0.566 -8.347 -10.904 1.00 59.22 134 PHE A O 1
ATOM 1043 N N . PHE A 1 135 ? 1.774 -6.726 -11.877 1.00 62.69 135 PHE A N 1
ATOM 1044 C CA . PHE A 1 135 ? 0.654 -5.957 -12.410 1.00 62.69 135 PHE A CA 1
ATOM 1045 C C . PHE A 1 135 ? 0.852 -5.670 -13.908 1.00 62.69 135 PHE A C 1
ATOM 1047 O O . PHE A 1 135 ? 1.128 -4.527 -14.287 1.00 62.69 135 PHE A O 1
ATOM 1054 N N . PRO A 1 136 ? 0.716 -6.681 -14.786 1.00 52.62 136 PRO A N 1
ATOM 1055 C CA . PRO A 1 136 ? 0.943 -6.510 -16.222 1.00 52.62 136 PRO A CA 1
ATOM 1056 C C . PRO A 1 136 ? -0.013 -5.489 -16.869 1.00 52.62 136 PRO A C 1
ATOM 1058 O O . PRO A 1 136 ? 0.383 -4.817 -17.817 1.00 52.62 136 PRO A O 1
ATOM 1061 N N . ASP A 1 137 ? -1.216 -5.316 -16.303 1.00 47.50 137 ASP A N 1
ATOM 1062 C CA . ASP A 1 137 ? -2.266 -4.394 -16.768 1.00 47.50 137 ASP A CA 1
ATOM 1063 C C . ASP A 1 137 ? -2.522 -3.215 -15.807 1.00 47.50 137 ASP A C 1
ATOM 1065 O O . ASP A 1 137 ? -3.621 -2.656 -15.795 1.00 47.50 137 ASP A O 1
ATOM 1069 N N . ALA A 1 138 ? -1.545 -2.801 -14.985 1.00 48.56 138 ALA A N 1
ATOM 1070 C CA . ALA A 1 138 ? -1.642 -1.515 -14.284 1.00 48.56 138 ALA A CA 1
ATOM 1071 C C . ALA A 1 138 ? -1.634 -0.387 -15.327 1.00 48.56 138 ALA A C 1
ATOM 1073 O O . ALA A 1 138 ? -0.585 0.152 -15.687 1.00 48.56 138 ALA A O 1
ATOM 1074 N N . ALA A 1 139 ? -2.815 -0.095 -15.871 1.00 39.44 139 ALA A N 1
ATOM 1075 C CA . ALA A 1 139 ? -3.033 0.925 -16.870 1.00 39.44 139 ALA A CA 1
ATOM 1076 C C . ALA A 1 139 ? -2.384 2.224 -16.392 1.00 39.44 139 ALA A C 1
ATOM 1078 O O . ALA A 1 139 ? -2.530 2.630 -15.235 1.00 39.44 139 ALA A O 1
ATOM 1079 N N . ALA A 1 140 ? -1.636 2.850 -17.300 1.00 38.00 140 ALA A N 1
ATOM 1080 C CA . ALA A 1 140 ? -1.133 4.200 -17.124 1.00 38.00 140 ALA A CA 1
ATOM 1081 C C . ALA A 1 140 ? -2.251 5.098 -16.556 1.00 38.00 140 ALA A C 1
ATOM 1083 O O . ALA A 1 140 ? -3.410 4.901 -16.933 1.00 38.00 140 ALA A O 1
ATOM 1084 N N . PRO A 1 141 ? -1.932 6.056 -15.660 1.00 39.53 141 PRO A N 1
ATOM 1085 C CA . PRO A 1 141 ? -2.934 6.954 -15.096 1.00 39.53 141 PRO A CA 1
ATOM 1086 C C . PRO A 1 141 ? -3.787 7.513 -16.233 1.00 39.53 141 PRO A C 1
ATOM 1088 O O . PRO A 1 141 ? -3.243 8.016 -17.219 1.00 39.53 141 PRO A O 1
ATOM 1091 N N . GLY A 1 142 ? -5.100 7.308 -16.110 1.00 36.97 142 GLY A N 1
ATOM 1092 C CA . GLY A 1 142 ? -6.066 7.566 -17.164 1.00 36.97 142 GLY A CA 1
ATOM 1093 C C . GLY A 1 142 ? -5.843 8.934 -17.787 1.00 36.97 142 GLY A C 1
ATOM 1094 O O . GLY A 1 142 ? -5.758 9.947 -17.093 1.00 36.97 142 GLY A O 1
ATOM 1095 N N . THR A 1 143 ? -5.758 8.958 -19.112 1.00 32.69 143 THR A N 1
ATOM 1096 C CA . THR A 1 143 ? -6.066 10.161 -19.870 1.00 32.69 143 THR A CA 1
ATOM 1097 C C . THR A 1 143 ? -7.467 10.582 -19.449 1.00 32.69 143 THR A C 1
ATOM 1099 O O . THR A 1 143 ? -8.431 9.872 -19.733 1.00 32.69 143 THR A O 1
ATOM 1102 N N . VAL A 1 144 ? -7.577 11.692 -18.721 1.00 38.62 144 VAL A N 1
ATOM 1103 C CA . VAL A 1 144 ? -8.834 12.431 -18.625 1.00 38.62 144 VAL A CA 1
ATOM 1104 C C . VAL A 1 144 ? -9.263 12.715 -20.058 1.00 38.62 144 VAL A C 1
ATOM 1106 O O . VAL A 1 144 ? -8.613 13.475 -20.772 1.00 38.62 144 VAL A O 1
ATOM 1109 N N . ASP A 1 145 ? -10.296 12.013 -20.507 1.00 37.31 145 ASP A N 1
ATOM 1110 C CA . ASP A 1 145 ? -10.969 12.339 -21.750 1.00 37.31 145 ASP A CA 1
ATOM 1111 C C . ASP A 1 145 ? -11.769 13.616 -21.480 1.00 37.31 145 ASP A C 1
ATOM 1113 O O . ASP A 1 145 ? -12.858 13.590 -20.911 1.00 37.31 145 ASP A O 1
ATOM 1117 N N . GLU A 1 146 ? -11.184 14.767 -21.813 1.00 41.22 146 GLU A N 1
ATOM 1118 C CA . GLU A 1 146 ? -11.816 16.090 -21.717 1.00 41.22 146 GLU A CA 1
ATOM 1119 C C . GLU A 1 146 ? -12.946 16.283 -22.755 1.00 41.22 146 GLU A C 1
ATOM 1121 O O . GLU A 1 146 ? -13.236 17.405 -23.166 1.00 41.22 146 GLU A O 1
ATOM 1126 N N . ARG A 1 147 ? -13.606 15.211 -23.216 1.00 41.75 147 ARG A N 1
ATOM 1127 C CA . ARG A 1 147 ? -14.678 15.270 -24.222 1.00 41.75 147 ARG A CA 1
ATOM 1128 C C . ARG A 1 147 ? -15.981 14.600 -23.793 1.00 41.75 147 ARG A C 1
ATOM 1130 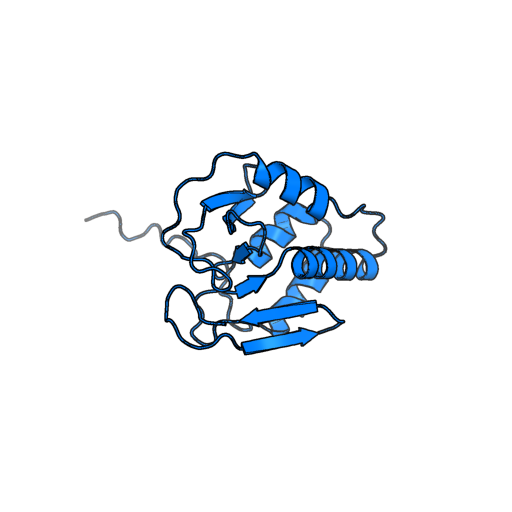O O . ARG A 1 147 ? -16.649 13.999 -24.618 1.00 41.75 147 ARG A O 1
ATOM 1137 N N . GLU A 1 148 ? -16.403 14.772 -22.544 1.00 43.25 148 GLU A N 1
ATOM 1138 C CA . GLU A 1 148 ? -17.819 14.590 -22.158 1.00 43.25 148 GLU A CA 1
ATOM 1139 C C . GLU A 1 148 ? -18.310 15.714 -21.231 1.00 43.25 148 GLU A C 1
ATOM 1141 O O . GLU A 1 148 ? -19.072 15.509 -20.288 1.00 43.25 148 GLU A O 1
ATOM 1146 N N . ALA A 1 149 ? -17.881 16.942 -21.517 1.00 38.69 149 ALA A N 1
ATOM 1147 C CA . ALA A 1 149 ? -18.449 18.147 -20.929 1.00 38.69 149 ALA A CA 1
ATOM 1148 C C . ALA A 1 149 ? -18.739 19.180 -22.018 1.00 38.69 149 ALA A C 1
ATOM 1150 O O . ALA A 1 149 ? -18.131 20.237 -22.026 1.00 38.69 149 ALA A O 1
ATOM 1151 N N . GLU A 1 150 ? -19.650 18.860 -22.939 1.00 39.06 150 GLU A N 1
ATOM 1152 C CA . GLU A 1 150 ? -20.547 19.838 -23.567 1.00 39.06 150 GLU A CA 1
ATOM 1153 C C . GLU A 1 150 ? -21.583 19.117 -24.444 1.00 39.06 150 GLU A C 1
ATOM 1155 O O . GLU A 1 150 ? -21.233 18.365 -25.348 1.00 39.06 150 GLU A O 1
ATOM 1160 N N . ALA A 1 151 ? -22.844 19.324 -24.053 1.00 39.94 151 ALA A N 1
ATOM 1161 C CA . ALA A 1 151 ? -24.084 19.381 -24.835 1.00 39.94 151 ALA A CA 1
ATOM 1162 C C . ALA A 1 151 ? -24.110 18.852 -26.284 1.00 39.94 151 ALA A C 1
ATOM 1164 O O . ALA A 1 151 ? -23.391 19.392 -27.154 1.00 39.94 151 ALA A O 1
#

Secondary structure (DSSP, 8-state):
-B-TTT-PBPEEEEETTEEEEE-TTSS-EEE-HHHHHHHHHHHHHTTT------HHHHHHHHTTS-PEEEEEE-TTT-PEEEEEEGGGTS-EEEE-TTSS-EEE-TTHHHHHHHHHHTT-HHHHHHHHHHHHHH-TT---S------SS--